Protein AF-A0A227J4H4-F1 (afdb_monomer_lite)

Foldseek 3Di:
DVVVLVVVLVCLQPDPDDDDDDDPDQVSQQRRPQWDFDQDLNDTDIDGHGPVVVVVVVVVVVVVVVVVVVVVVVVVVVVVVVCVVDVDPPDPPPPVVVVVVVVVVVVVVVVVVSD

Organism: Vibrio parahaemolyticus (NCBI:txid670)

pLDDT: mean 78.07, std 13.38, range [41.06, 91.38]

InterPro domains:
  IPR022374 Energy-dependent translational throttle protein EttA [PTHR43858] (1-114)
  IPR027417 P-loop containing nucleoside triphosphate hydrolase [G3DSA:3.40.50.300] (1-92)
  IPR027417 P-loop containing nucleoside triphosphate hydrolase [SSF52540] (8-106)
  IPR032781 ABC-transporter extension domain [PF12848] (37-112)

Sequence (115 aa):
DAESVAWLERFLVDYSGTVVAITHDRYFLDNAAGWILELDRGEGIPWEGNYTSWLEQKDARLQQEASQESARQKTIEKELEWVRKNPKGRQAKSKARMARFEELQNTEHQKRNET

Structure (mmCIF, N/CA/C/O backbone):
data_AF-A0A227J4H4-F1
#
_entry.id   AF-A0A227J4H4-F1
#
loop_
_atom_site.group_PDB
_atom_site.id
_atom_site.type_symbol
_atom_site.label_atom_id
_atom_site.label_alt_id
_atom_site.label_comp_id
_atom_site.label_asym_id
_atom_site.label_entity_id
_atom_site.label_seq_id
_atom_site.pdbx_PDB_ins_code
_atom_site.Cartn_x
_atom_site.Cartn_y
_atom_site.Cartn_z
_atom_site.occupancy
_atom_site.B_iso_or_equiv
_atom_site.auth_seq_id
_atom_site.auth_comp_id
_atom_site.auth_asym_id
_atom_site.auth_atom_id
_atom_site.pdbx_PDB_model_num
ATOM 1 N N . ASP A 1 1 ? 27.770 0.406 -14.237 1.00 61.81 1 ASP A N 1
ATOM 2 C CA . ASP A 1 1 ? 26.730 0.217 -13.209 1.00 61.81 1 ASP A CA 1
ATOM 3 C C . ASP A 1 1 ? 25.568 1.188 -13.264 1.00 61.81 1 ASP A C 1
ATOM 5 O O . ASP A 1 1 ? 24.455 0.698 -13.347 1.00 61.81 1 ASP A O 1
ATOM 9 N N . ALA A 1 2 ? 25.755 2.510 -13.306 1.00 65.81 2 ALA A N 1
ATOM 10 C CA . ALA A 1 2 ? 24.614 3.433 -13.442 1.00 65.81 2 ALA A CA 1
ATOM 11 C C . ALA A 1 2 ? 23.923 3.370 -14.825 1.00 65.81 2 ALA A C 1
ATOM 13 O O . ALA A 1 2 ? 22.700 3.400 -14.916 1.00 65.81 2 ALA A O 1
ATOM 14 N N . GLU A 1 3 ? 24.696 3.222 -15.906 1.00 71.56 3 GLU A N 1
ATOM 15 C CA . GLU A 1 3 ? 24.143 3.152 -17.271 1.00 71.56 3 GLU A CA 1
ATOM 16 C C . GLU A 1 3 ? 23.293 1.896 -17.511 1.00 71.56 3 GLU A C 1
ATOM 18 O O . GLU A 1 3 ? 22.291 1.953 -18.219 1.00 71.56 3 GLU A O 1
ATOM 23 N N . SER A 1 4 ? 23.652 0.771 -16.884 1.00 76.81 4 SER A N 1
ATOM 24 C CA . SER A 1 4 ? 22.916 -0.489 -17.020 1.00 76.81 4 SER A CA 1
ATOM 25 C C . SER A 1 4 ? 21.526 -0.417 -16.380 1.00 76.81 4 SER A C 1
ATOM 27 O O . SER A 1 4 ? 20.577 -0.975 -16.926 1.00 76.81 4 SER A O 1
ATOM 29 N N . VAL A 1 5 ? 21.393 0.290 -15.250 1.00 77.25 5 VAL A N 1
ATOM 30 C CA . VAL A 1 5 ? 20.105 0.493 -14.565 1.00 77.25 5 VAL A CA 1
ATOM 31 C C . VAL A 1 5 ? 19.208 1.418 -15.380 1.00 77.25 5 VAL A C 1
ATOM 33 O O . VAL A 1 5 ? 18.062 1.069 -15.638 1.00 77.25 5 VAL A O 1
ATOM 36 N N . ALA A 1 6 ? 19.743 2.534 -15.883 1.00 79.38 6 ALA A N 1
ATOM 37 C CA . ALA A 1 6 ? 18.979 3.460 -16.720 1.00 79.38 6 ALA A CA 1
ATOM 38 C C . ALA A 1 6 ? 18.488 2.807 -18.027 1.00 79.38 6 ALA A C 1
ATOM 40 O O . ALA A 1 6 ? 17.368 3.056 -18.478 1.00 79.38 6 ALA A O 1
ATOM 41 N N . TRP A 1 7 ? 19.311 1.946 -18.637 1.00 84.69 7 TRP A N 1
ATOM 42 C CA . TRP A 1 7 ? 18.891 1.161 -19.798 1.00 84.69 7 TRP A CA 1
ATOM 43 C C . TRP A 1 7 ? 17.761 0.185 -19.449 1.00 84.69 7 TRP A C 1
ATOM 45 O O . TRP A 1 7 ? 16.785 0.100 -20.194 1.00 84.69 7 TRP A O 1
ATOM 55 N N . LEU A 1 8 ? 17.868 -0.513 -18.313 1.00 82.88 8 LEU A N 1
ATOM 56 C CA . LEU A 1 8 ? 16.844 -1.448 -17.849 1.00 82.88 8 LEU A CA 1
ATOM 57 C C . LEU A 1 8 ? 15.522 -0.734 -17.546 1.00 82.88 8 LEU A C 1
ATOM 59 O O . LEU A 1 8 ? 14.479 -1.205 -17.984 1.00 82.88 8 LEU A O 1
ATOM 63 N N . GLU A 1 9 ? 15.556 0.403 -16.850 1.00 82.50 9 GLU A N 1
ATOM 64 C CA . GLU A 1 9 ? 14.364 1.213 -16.567 1.00 82.50 9 GLU A CA 1
ATOM 65 C C . GLU A 1 9 ? 13.638 1.589 -17.860 1.00 82.50 9 GLU A C 1
ATOM 67 O O . GLU A 1 9 ? 12.442 1.343 -17.999 1.00 82.50 9 GLU A O 1
ATOM 72 N N . ARG A 1 10 ? 14.373 2.100 -18.854 1.00 84.38 10 ARG A N 1
ATOM 73 C CA . ARG A 1 10 ? 13.790 2.478 -20.145 1.00 84.38 10 ARG A CA 1
ATOM 74 C C . ARG A 1 10 ? 13.223 1.281 -20.903 1.00 84.38 10 ARG A C 1
ATOM 76 O O . ARG A 1 10 ? 12.129 1.366 -21.449 1.00 84.38 10 ARG A O 1
ATOM 83 N N . PHE A 1 11 ? 13.944 0.162 -20.906 1.00 86.69 11 PHE A N 1
ATOM 84 C CA . PHE A 1 11 ? 13.470 -1.072 -21.523 1.00 86.69 11 PHE A CA 1
ATOM 85 C C . PHE A 1 11 ? 12.169 -1.567 -20.883 1.00 86.69 11 PHE A C 1
ATOM 87 O O . PHE A 1 11 ? 11.272 -2.000 -21.598 1.00 86.69 11 PHE A O 1
ATOM 94 N N . LEU A 1 12 ? 12.054 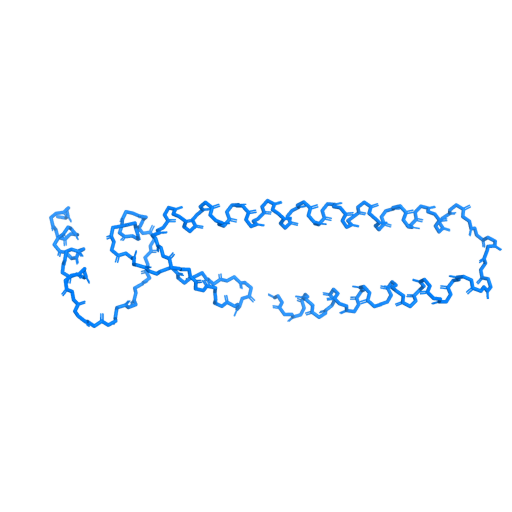-1.489 -19.554 1.00 85.50 12 LEU A N 1
ATOM 95 C CA . LEU A 1 12 ? 10.858 -1.908 -18.825 1.00 85.50 12 LEU A CA 1
ATOM 96 C C . LEU A 1 12 ? 9.662 -0.989 -19.078 1.00 85.50 12 LEU A C 1
ATOM 98 O O . LEU A 1 12 ? 8.546 -1.487 -19.184 1.00 85.50 12 LEU A O 1
ATOM 102 N N . VAL A 1 13 ? 9.891 0.317 -19.219 1.00 82.44 13 VAL A N 1
ATOM 103 C CA . VAL A 1 13 ? 8.839 1.285 -19.570 1.00 82.44 13 VAL A CA 1
ATOM 104 C C . VAL A 1 13 ? 8.322 1.060 -20.994 1.00 82.44 13 VAL A C 1
ATOM 106 O O . VAL A 1 13 ? 7.118 1.129 -21.228 1.00 82.44 13 VAL A O 1
ATOM 109 N N . ASP A 1 14 ? 9.213 0.755 -21.940 1.00 86.50 14 ASP A N 1
ATOM 110 C CA . ASP A 1 14 ? 8.851 0.517 -23.344 1.00 86.50 14 ASP A CA 1
ATOM 111 C C . ASP A 1 14 ? 8.317 -0.914 -23.596 1.00 86.50 14 ASP A C 1
ATOM 113 O O . ASP A 1 14 ? 7.831 -1.227 -24.689 1.00 86.50 14 ASP A O 1
ATOM 117 N N . TYR A 1 15 ? 8.412 -1.810 -22.609 1.00 87.75 15 TYR A N 1
ATOM 118 C CA . TYR A 1 15 ? 7.981 -3.198 -22.736 1.00 87.75 15 TYR A CA 1
ATOM 119 C C . TYR A 1 15 ? 6.451 -3.308 -22.740 1.00 87.75 15 TYR A C 1
ATOM 121 O O . TYR A 1 15 ? 5.768 -2.893 -21.811 1.00 87.75 15 TYR A O 1
ATOM 129 N N . SER A 1 16 ? 5.894 -3.933 -23.779 1.00 85.44 16 SER A N 1
ATOM 130 C CA . SER A 1 16 ? 4.441 -4.036 -23.980 1.00 85.44 16 SER A CA 1
ATOM 131 C C . SER A 1 16 ? 3.744 -5.133 -23.163 1.00 85.44 16 SER A C 1
ATOM 133 O O . SER A 1 16 ? 2.527 -5.293 -23.268 1.00 85.44 16 SER A O 1
ATOM 135 N N . GLY A 1 17 ? 4.490 -5.919 -22.385 1.00 87.81 17 GLY A N 1
ATOM 136 C CA . GLY A 1 17 ? 3.937 -6.955 -21.513 1.00 87.81 17 GLY A CA 1
ATOM 137 C C . GLY A 1 17 ? 3.822 -6.512 -20.055 1.00 87.81 17 GLY A C 1
ATOM 138 O O . GLY A 1 17 ? 4.266 -5.439 -19.662 1.00 87.81 17 GLY A O 1
ATOM 139 N N . THR A 1 18 ? 3.246 -7.375 -19.221 1.00 87.69 18 THR A N 1
ATOM 140 C CA . THR A 1 18 ? 3.198 -7.154 -17.771 1.00 87.69 18 THR A CA 1
ATOM 141 C C . THR A 1 18 ? 4.491 -7.638 -17.130 1.00 87.69 18 THR A C 1
ATOM 143 O O . THR A 1 18 ? 4.853 -8.807 -17.267 1.00 87.69 18 THR A O 1
ATOM 146 N N . VAL A 1 19 ? 5.165 -6.755 -16.396 1.00 87.50 19 VAL A N 1
ATOM 147 C CA . VAL A 1 19 ? 6.346 -7.098 -15.601 1.00 87.50 19 VAL A CA 1
ATOM 148 C C . VAL A 1 19 ? 5.994 -7.014 -14.125 1.00 87.50 19 VAL A C 1
ATOM 150 O O . VAL A 1 19 ? 5.417 -6.032 -13.669 1.00 87.50 19 VAL A O 1
ATOM 153 N N . VAL A 1 20 ? 6.368 -8.049 -13.377 1.00 89.38 20 VAL A N 1
ATOM 154 C CA . VAL A 1 20 ? 6.303 -8.056 -11.916 1.00 89.38 20 VAL A CA 1
ATOM 155 C C . VAL A 1 20 ? 7.728 -8.163 -11.403 1.00 89.38 20 VAL A C 1
ATOM 157 O O . VAL A 1 20 ? 8.426 -9.134 -11.692 1.00 89.38 20 VAL A O 1
ATOM 160 N N . ALA A 1 21 ? 8.162 -7.153 -10.658 1.00 86.75 21 ALA A N 1
ATOM 161 C CA . ALA A 1 21 ? 9.489 -7.094 -10.066 1.00 86.75 21 ALA A CA 1
ATOM 162 C C . ALA A 1 21 ? 9.381 -6.813 -8.565 1.00 86.75 21 ALA A C 1
ATOM 164 O O . ALA A 1 21 ? 8.474 -6.119 -8.114 1.00 86.75 21 ALA A O 1
ATOM 165 N N . ILE A 1 22 ? 10.329 -7.351 -7.800 1.00 89.06 22 ILE A N 1
ATOM 166 C CA . ILE A 1 22 ? 10.481 -7.084 -6.369 1.00 89.06 22 ILE A CA 1
ATOM 167 C C . ILE A 1 22 ? 11.861 -6.466 -6.190 1.00 89.06 22 ILE A C 1
ATOM 169 O O . ILE A 1 22 ? 12.868 -7.082 -6.536 1.00 89.06 22 ILE A O 1
ATOM 173 N N . THR A 1 23 ? 11.910 -5.244 -5.669 1.00 86.31 23 THR A N 1
ATOM 174 C CA . THR A 1 23 ? 13.163 -4.539 -5.394 1.00 86.31 23 THR A CA 1
ATOM 175 C C . THR A 1 23 ? 13.043 -3.691 -4.134 1.00 86.31 23 THR A C 1
ATOM 177 O O . THR A 1 23 ? 11.948 -3.320 -3.715 1.00 86.31 23 THR A O 1
ATOM 180 N N . HIS A 1 24 ? 14.191 -3.375 -3.544 1.00 86.62 24 HIS A N 1
ATOM 181 C CA . HIS A 1 24 ? 14.315 -2.396 -2.465 1.00 86.62 24 HIS A CA 1
ATOM 182 C C . HIS A 1 24 ? 14.847 -1.039 -2.959 1.00 86.62 24 HIS A C 1
ATOM 184 O O . HIS A 1 24 ? 14.989 -0.115 -2.157 1.00 86.62 24 HIS A O 1
ATOM 190 N N . ASP A 1 25 ? 15.151 -0.907 -4.255 1.00 87.44 25 ASP A N 1
ATOM 191 C CA . ASP A 1 25 ? 15.594 0.355 -4.846 1.00 87.44 25 ASP A CA 1
ATOM 192 C C . ASP A 1 25 ? 14.402 1.292 -5.075 1.00 87.44 25 ASP A C 1
ATOM 194 O O . ASP A 1 25 ? 13.521 1.034 -5.895 1.00 87.44 25 ASP A O 1
ATOM 198 N N . ARG A 1 26 ? 14.385 2.396 -4.326 1.00 85.88 26 ARG A N 1
ATOM 199 C CA . ARG A 1 26 ? 13.309 3.389 -4.373 1.00 85.88 26 ARG A CA 1
ATOM 200 C C . ARG A 1 26 ? 13.279 4.149 -5.694 1.00 85.88 26 ARG A C 1
ATOM 202 O O . ARG A 1 26 ? 12.192 4.480 -6.144 1.00 85.88 26 ARG A O 1
ATOM 209 N N . TYR A 1 27 ? 14.435 4.418 -6.304 1.00 84.50 27 TYR A N 1
ATOM 210 C CA . TYR A 1 27 ? 14.498 5.169 -7.561 1.00 84.50 27 TYR A CA 1
ATOM 211 C C . TYR A 1 27 ? 13.947 4.336 -8.717 1.00 84.50 27 TYR A C 1
ATOM 213 O O . TYR A 1 27 ? 13.163 4.839 -9.515 1.00 84.50 27 TYR A O 1
ATOM 221 N N . PHE A 1 28 ? 14.247 3.037 -8.729 1.00 84.31 28 PHE A N 1
ATOM 222 C CA . PHE A 1 28 ? 13.661 2.104 -9.688 1.00 84.31 28 PHE A CA 1
ATOM 223 C C . PHE A 1 28 ? 12.131 2.036 -9.565 1.00 84.31 28 PHE A C 1
ATOM 225 O O . PHE A 1 28 ? 11.420 2.082 -10.568 1.00 84.31 28 PHE A O 1
ATOM 232 N N . LEU A 1 29 ? 11.609 1.941 -8.335 1.00 86.19 29 LEU A N 1
ATOM 233 C CA . LEU A 1 29 ? 10.161 1.915 -8.104 1.00 86.19 29 LEU A CA 1
ATOM 234 C C . LEU A 1 29 ? 9.487 3.250 -8.443 1.00 86.19 29 LEU A C 1
ATOM 236 O O . LEU A 1 29 ? 8.309 3.261 -8.779 1.00 86.19 29 LEU A O 1
ATOM 240 N N . ASP A 1 30 ? 10.198 4.371 -8.353 1.00 86.38 30 ASP A N 1
ATOM 241 C CA . ASP A 1 30 ? 9.634 5.674 -8.706 1.00 86.38 30 ASP A CA 1
ATOM 242 C C . ASP A 1 30 ? 9.630 5.916 -10.226 1.00 86.38 30 ASP A C 1
ATOM 244 O O . ASP A 1 30 ? 8.678 6.489 -10.753 1.00 86.38 30 ASP A O 1
ATOM 248 N N . ASN A 1 31 ? 10.654 5.423 -10.933 1.00 84.25 31 ASN A N 1
ATOM 249 C CA . ASN A 1 31 ? 10.835 5.636 -12.371 1.00 84.25 31 ASN A CA 1
ATOM 250 C C . ASN A 1 31 ? 10.120 4.600 -13.253 1.00 84.25 31 ASN A C 1
ATOM 252 O O . ASN A 1 31 ? 9.632 4.952 -14.326 1.00 84.25 31 ASN A O 1
ATOM 256 N N . ALA A 1 32 ? 10.099 3.325 -12.849 1.00 84.00 32 ALA A N 1
ATOM 257 C CA . ALA A 1 32 ? 9.636 2.222 -13.697 1.00 84.00 32 ALA A CA 1
ATOM 258 C C . ALA A 1 32 ? 8.300 1.609 -13.250 1.00 84.00 32 ALA A C 1
ATOM 260 O O . ALA A 1 32 ? 7.620 0.981 -14.063 1.00 84.00 32 ALA A O 1
ATOM 261 N N . ALA A 1 33 ? 7.906 1.753 -11.979 1.00 86.69 33 ALA A N 1
ATOM 262 C CA . ALA A 1 33 ? 6.668 1.145 -11.497 1.00 86.69 33 ALA A CA 1
ATOM 263 C C . ALA A 1 33 ? 5.456 2.039 -11.797 1.00 86.69 33 ALA A C 1
ATOM 265 O O . ALA A 1 33 ? 5.368 3.173 -11.334 1.00 86.69 33 ALA A O 1
ATOM 266 N N . GLY A 1 34 ? 4.488 1.496 -12.538 1.00 86.81 34 GLY A N 1
ATOM 267 C CA . GLY A 1 34 ? 3.152 2.093 -12.664 1.00 86.81 34 GLY A CA 1
ATOM 268 C C . GLY A 1 34 ? 2.174 1.623 -11.584 1.00 86.81 34 GLY A C 1
ATOM 269 O O . GLY A 1 34 ? 1.141 2.250 -11.372 1.00 86.81 34 GLY A O 1
ATOM 270 N N . TRP A 1 35 ? 2.490 0.509 -10.919 1.00 90.69 35 TRP A N 1
ATOM 271 C CA . TRP A 1 35 ? 1.676 -0.096 -9.871 1.00 90.69 35 TRP A CA 1
ATOM 272 C C . TRP A 1 35 ? 2.570 -0.587 -8.735 1.00 90.69 35 TRP A C 1
ATOM 274 O O . TRP A 1 35 ? 3.592 -1.233 -8.976 1.00 90.69 35 TRP A O 1
ATOM 284 N N . ILE A 1 36 ? 2.150 -0.330 -7.500 1.00 91.38 36 ILE A 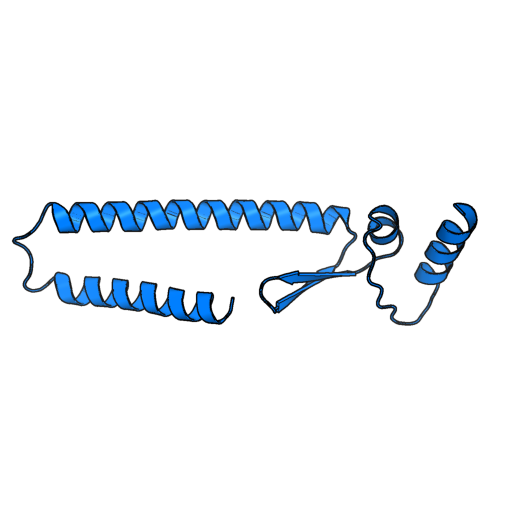N 1
ATOM 285 C CA . ILE A 1 36 ? 2.762 -0.857 -6.283 1.00 91.38 36 ILE A CA 1
ATOM 286 C C . ILE A 1 36 ? 1.806 -1.877 -5.675 1.00 91.38 36 ILE A C 1
ATOM 288 O O . ILE A 1 36 ? 0.645 -1.578 -5.416 1.00 91.38 36 ILE A O 1
ATOM 292 N N . LEU A 1 37 ? 2.290 -3.092 -5.433 1.00 91.19 37 LEU A N 1
ATOM 293 C CA . LEU A 1 37 ? 1.551 -4.096 -4.676 1.00 91.19 37 LEU A CA 1
ATOM 294 C C . LEU A 1 37 ? 2.112 -4.145 -3.257 1.00 91.19 37 LEU A C 1
ATOM 296 O O . LEU A 1 37 ? 3.192 -4.692 -3.029 1.00 91.19 37 LEU A O 1
ATOM 300 N N . GLU A 1 38 ? 1.386 -3.563 -2.307 1.00 90.06 38 GLU A N 1
ATOM 301 C CA . GLU A 1 38 ? 1.713 -3.689 -0.891 1.00 90.06 38 GLU A CA 1
ATOM 302 C C . GLU A 1 38 ? 1.182 -5.021 -0.357 1.00 90.06 38 GLU A C 1
ATOM 304 O O . GLU A 1 38 ? 0.039 -5.385 -0.613 1.00 90.06 38 GLU A O 1
ATOM 309 N N . LEU A 1 39 ? 2.006 -5.739 0.406 1.00 87.75 39 LEU A N 1
ATOM 310 C CA . LEU A 1 39 ? 1.562 -6.881 1.198 1.00 87.75 39 LEU A CA 1
ATOM 311 C C . LEU A 1 39 ? 1.493 -6.446 2.660 1.00 87.75 39 LEU A C 1
ATOM 313 O O . LEU A 1 39 ? 2.527 -6.192 3.281 1.00 87.75 39 LEU A O 1
ATOM 317 N N . ASP A 1 40 ? 0.281 -6.359 3.195 1.00 84.38 40 ASP A N 1
ATOM 318 C CA . ASP A 1 40 ? 0.012 -5.977 4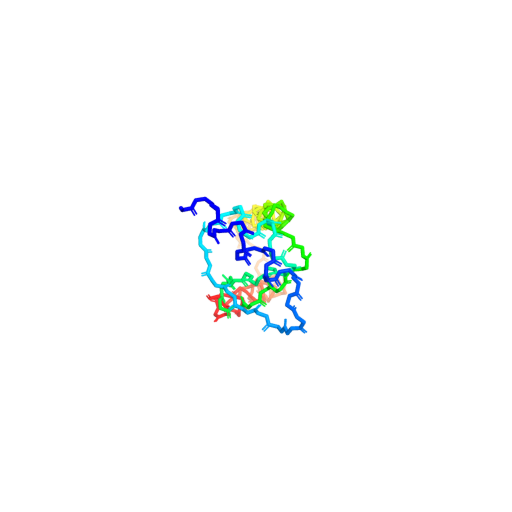.579 1.00 84.38 40 ASP A CA 1
ATOM 319 C C . ASP A 1 40 ? -0.958 -6.999 5.180 1.00 84.38 40 ASP A C 1
ATOM 321 O O . ASP A 1 40 ? -1.995 -7.289 4.593 1.00 84.38 40 ASP A O 1
ATOM 325 N N . ARG A 1 41 ? -0.600 -7.596 6.326 1.00 84.38 41 ARG A N 1
ATOM 326 C CA . ARG A 1 41 ? -1.445 -8.572 7.057 1.00 84.38 41 ARG A CA 1
ATOM 327 C C . ARG A 1 41 ? -1.964 -9.745 6.206 1.00 84.38 41 ARG A C 1
ATOM 329 O O . ARG A 1 41 ? -3.073 -10.221 6.385 1.00 84.38 41 ARG A O 1
ATOM 336 N N . GLY A 1 42 ? -1.156 -10.210 5.254 1.00 86.38 42 GLY A N 1
ATOM 337 C CA . GLY A 1 42 ? -1.531 -11.312 4.361 1.00 86.38 42 GLY A CA 1
ATOM 338 C C . GLY A 1 42 ? -2.449 -10.915 3.199 1.00 86.38 42 GLY A C 1
ATOM 339 O O . GLY A 1 42 ? -2.743 -11.764 2.359 1.00 86.38 42 GLY A O 1
ATOM 340 N N . GLU A 1 43 ? -2.833 -9.642 3.094 1.00 85.50 43 GLU A N 1
ATOM 341 C CA . GLU A 1 43 ? -3.608 -9.103 1.981 1.00 85.50 43 GLU A CA 1
ATOM 342 C C . GLU A 1 43 ? -2.721 -8.300 1.022 1.00 85.50 43 GLU A C 1
ATOM 344 O O . GLU A 1 43 ? -1.796 -7.590 1.424 1.00 85.50 43 GLU A O 1
ATOM 349 N N . GLY A 1 44 ? -3.004 -8.430 -0.276 1.00 88.69 44 GLY A N 1
ATOM 350 C CA . GLY A 1 44 ? -2.385 -7.623 -1.322 1.00 88.69 44 GLY A CA 1
ATOM 351 C C . GLY A 1 44 ? -3.211 -6.373 -1.586 1.00 88.69 44 GLY A C 1
ATOM 352 O O . GLY A 1 44 ? -4.333 -6.477 -2.077 1.00 88.69 44 GLY A O 1
ATOM 353 N N . ILE A 1 45 ? -2.647 -5.206 -1.296 1.00 88.56 45 ILE A N 1
ATOM 354 C CA . ILE A 1 45 ? -3.259 -3.901 -1.532 1.00 88.56 45 ILE A CA 1
ATOM 355 C C . ILE A 1 45 ? -2.607 -3.308 -2.789 1.00 88.56 45 ILE A C 1
ATOM 357 O O . ILE A 1 45 ? -1.476 -2.814 -2.719 1.00 88.56 45 ILE A O 1
ATOM 361 N N . PRO A 1 46 ? -3.263 -3.392 -3.962 1.00 91.19 46 PRO A N 1
ATOM 362 C CA . PRO A 1 46 ? -2.744 -2.782 -5.173 1.00 91.19 46 PRO A CA 1
ATOM 363 C C . PRO A 1 46 ? -2.941 -1.264 -5.127 1.00 91.19 46 PRO A C 1
ATOM 365 O O . PRO A 1 46 ? -4.009 -0.765 -4.769 1.00 91.19 46 PRO A O 1
ATOM 368 N N . TRP A 1 47 ? -1.914 -0.538 -5.541 1.00 90.12 47 TRP A N 1
ATOM 369 C CA . TRP A 1 47 ? -1.906 0.908 -5.669 1.00 90.12 47 TRP A CA 1
ATOM 370 C C . TRP A 1 47 ? -1.451 1.294 -7.070 1.00 90.12 47 TRP A C 1
ATOM 372 O O . TRP A 1 47 ? -0.398 0.853 -7.527 1.00 90.12 47 TRP A O 1
ATOM 382 N N . GLU A 1 48 ? -2.243 2.116 -7.749 1.00 90.69 48 GLU A N 1
ATOM 383 C CA . GLU A 1 48 ? -1.874 2.686 -9.041 1.00 90.69 48 GLU A CA 1
ATOM 384 C C . GLU A 1 48 ? -1.082 3.973 -8.804 1.00 90.69 48 GLU A C 1
ATOM 386 O O . GLU A 1 48 ? -1.593 4.938 -8.233 1.00 90.69 48 GLU A O 1
ATOM 391 N N . GLY A 1 49 ? 0.180 3.975 -9.218 1.00 87.62 49 GLY A N 1
ATOM 392 C CA . GLY A 1 49 ? 1.094 5.080 -8.982 1.00 87.62 49 GLY A CA 1
ATOM 393 C C . GLY A 1 49 ? 2.518 4.620 -8.703 1.00 87.62 49 GLY A C 1
ATOM 394 O O . GLY A 1 49 ? 2.826 3.430 -8.636 1.00 87.62 49 GLY A O 1
ATOM 395 N N . ASN A 1 50 ? 3.388 5.607 -8.536 1.00 86.00 50 ASN A N 1
ATOM 396 C CA . ASN A 1 50 ? 4.796 5.400 -8.230 1.00 86.00 50 ASN A CA 1
ATOM 397 C C . ASN A 1 50 ? 5.033 5.201 -6.722 1.00 86.00 50 ASN A C 1
ATOM 399 O O . ASN A 1 50 ? 4.131 5.363 -5.891 1.00 86.00 50 ASN A O 1
ATOM 403 N N . TYR A 1 51 ? 6.278 4.896 -6.362 1.00 87.50 51 TYR A N 1
ATOM 404 C CA . TYR A 1 51 ? 6.682 4.689 -4.973 1.00 87.50 51 TYR A CA 1
ATOM 405 C C . TYR A 1 51 ? 6.386 5.884 -4.058 1.00 87.50 51 TYR A C 1
ATOM 407 O O . TYR A 1 51 ? 5.912 5.695 -2.936 1.00 87.50 51 TYR A O 1
ATOM 415 N N . THR A 1 52 ? 6.650 7.108 -4.520 1.00 87.94 52 THR A N 1
ATOM 416 C CA . THR A 1 52 ? 6.456 8.316 -3.705 1.00 87.94 52 THR A CA 1
ATOM 417 C C . THR A 1 52 ? 4.986 8.518 -3.337 1.00 87.94 52 THR A C 1
ATOM 419 O O . THR A 1 52 ? 4.665 8.682 -2.160 1.00 87.94 52 THR A O 1
ATOM 422 N N . SER A 1 53 ? 4.085 8.421 -4.319 1.00 88.81 53 SER A N 1
ATOM 423 C CA . SER A 1 53 ? 2.639 8.550 -4.095 1.00 88.81 53 SER A CA 1
ATOM 424 C C . SER A 1 53 ? 2.091 7.462 -3.166 1.00 88.81 53 SER A C 1
ATOM 426 O O . SER A 1 53 ? 1.272 7.744 -2.290 1.00 88.81 53 SER A O 1
ATOM 428 N N . TRP A 1 54 ? 2.586 6.227 -3.308 1.00 89.50 54 TRP A N 1
ATOM 429 C CA . TRP A 1 54 ? 2.236 5.124 -2.418 1.00 89.50 54 TRP A CA 1
ATOM 430 C C . TRP A 1 54 ? 2.665 5.409 -0.976 1.00 89.50 54 TRP A C 1
ATOM 432 O O . TRP A 1 54 ? 1.898 5.172 -0.043 1.00 89.50 54 TRP A O 1
ATOM 442 N N . LEU A 1 55 ? 3.869 5.954 -0.773 1.00 89.06 55 LEU A N 1
ATOM 443 C CA . LEU A 1 55 ? 4.385 6.249 0.562 1.00 89.06 55 LEU A CA 1
ATOM 444 C C . LEU A 1 55 ? 3.560 7.334 1.271 1.00 89.06 55 LEU A C 1
ATOM 446 O O . LEU A 1 55 ? 3.244 7.181 2.450 1.00 89.06 55 LEU A O 1
ATOM 450 N N . GLU A 1 56 ? 3.184 8.399 0.559 1.00 89.56 56 GLU A N 1
ATOM 451 C CA . GLU A 1 56 ? 2.319 9.463 1.092 1.00 89.56 56 GLU A CA 1
ATOM 452 C C . GLU A 1 56 ? 0.940 8.924 1.486 1.00 89.56 56 GLU A C 1
ATOM 454 O O . GLU A 1 56 ? 0.431 9.214 2.573 1.00 89.56 56 GLU A O 1
ATOM 459 N N . GLN A 1 57 ? 0.348 8.092 0.627 1.00 88.50 57 GLN A N 1
ATOM 460 C CA . GLN A 1 57 ? -0.938 7.470 0.908 1.00 88.50 57 GLN A CA 1
ATOM 461 C C . GLN A 1 57 ? -0.859 6.522 2.112 1.00 88.50 57 GLN A C 1
ATOM 463 O O . GLN A 1 57 ? -1.734 6.540 2.983 1.00 88.50 57 GLN A O 1
ATOM 468 N N . LYS A 1 58 ? 0.200 5.712 2.182 1.00 88.75 58 LYS A N 1
ATOM 469 C CA . LYS A 1 58 ? 0.449 4.799 3.295 1.00 88.75 58 LYS A CA 1
ATOM 470 C C . LYS A 1 58 ? 0.597 5.551 4.612 1.00 88.75 58 LYS A C 1
ATOM 472 O O . LYS A 1 58 ? 0.015 5.127 5.609 1.00 88.75 58 LYS A O 1
ATOM 477 N N . ASP A 1 59 ? 1.320 6.668 4.626 1.00 89.81 59 ASP A N 1
ATOM 478 C CA . ASP A 1 59 ? 1.450 7.493 5.827 1.00 89.81 59 ASP A CA 1
ATOM 479 C C . ASP A 1 59 ? 0.091 8.052 6.273 1.00 89.81 59 ASP A C 1
ATOM 481 O O . ASP A 1 59 ? -0.299 7.885 7.430 1.00 89.81 59 ASP A O 1
ATOM 485 N N . ALA A 1 60 ? -0.698 8.604 5.345 1.00 89.56 60 ALA A N 1
ATOM 486 C CA . ALA A 1 60 ? -2.043 9.096 5.643 1.00 89.56 60 ALA A CA 1
ATOM 487 C C . ALA A 1 60 ? -2.966 7.991 6.199 1.00 89.56 60 ALA A C 1
ATOM 489 O O . ALA A 1 60 ? -3.697 8.219 7.170 1.00 89.56 60 ALA A O 1
ATOM 490 N N . ARG A 1 61 ? -2.895 6.776 5.634 1.00 86.69 61 ARG A N 1
ATOM 491 C CA . ARG A 1 61 ? -3.627 5.595 6.122 1.00 86.69 61 ARG A CA 1
ATOM 492 C C . ARG A 1 61 ? -3.216 5.240 7.550 1.00 86.69 61 ARG A C 1
ATOM 494 O O . ARG A 1 61 ? -4.081 5.110 8.415 1.00 86.69 61 ARG A O 1
ATOM 501 N N . LEU A 1 62 ? -1.915 5.149 7.821 1.00 87.69 62 LEU A N 1
ATOM 502 C CA . LEU A 1 62 ? -1.391 4.823 9.151 1.00 87.69 62 LEU A CA 1
ATOM 503 C C . LEU A 1 62 ? -1.775 5.872 10.200 1.00 87.69 62 LEU A C 1
ATOM 505 O O . LEU A 1 62 ? -2.153 5.519 11.319 1.00 87.69 62 LEU A O 1
ATOM 509 N N . GLN A 1 63 ? -1.738 7.159 9.848 1.00 89.94 63 GLN A N 1
ATOM 510 C CA . GLN A 1 63 ? -2.190 8.231 10.736 1.00 89.94 63 GLN A CA 1
ATOM 511 C C . GLN A 1 63 ? -3.685 8.107 11.059 1.00 89.94 63 GLN A C 1
ATOM 513 O O . GLN A 1 63 ? -4.094 8.248 12.218 1.00 89.94 63 GLN A O 1
ATOM 518 N N . GLN A 1 64 ? -4.510 7.804 10.054 1.00 89.69 64 GLN A N 1
ATOM 519 C CA . GLN A 1 64 ? -5.938 7.591 10.251 1.00 89.69 64 GLN A CA 1
ATOM 520 C C . GLN A 1 64 ? -6.204 6.372 11.147 1.00 89.69 64 GLN A C 1
ATOM 522 O O . GLN A 1 64 ? -6.980 6.487 12.099 1.00 89.69 64 GLN A O 1
ATOM 527 N N . GLU A 1 65 ? -5.534 5.244 10.907 1.00 86.31 65 GLU A N 1
ATOM 528 C CA . GLU A 1 65 ? -5.636 4.036 11.736 1.00 86.31 65 GLU A CA 1
ATOM 529 C C . GLU A 1 65 ? -5.238 4.316 13.195 1.00 86.31 65 GLU A C 1
ATOM 531 O O . GLU A 1 65 ? -5.988 3.992 14.119 1.00 86.31 65 GLU A O 1
ATOM 536 N N . ALA A 1 66 ? -4.118 5.011 13.415 1.00 88.69 66 ALA A N 1
ATOM 537 C CA . ALA A 1 66 ? -3.663 5.391 14.752 1.00 88.69 66 ALA A CA 1
ATOM 538 C C . ALA A 1 66 ? -4.673 6.295 15.481 1.00 88.69 66 ALA A C 1
ATOM 540 O O . ALA A 1 66 ? -4.923 6.134 16.681 1.00 88.69 66 ALA A O 1
ATOM 541 N N . SER A 1 67 ? -5.294 7.236 14.761 1.00 89.12 67 SER A N 1
ATOM 542 C CA . SER A 1 67 ? -6.312 8.126 15.327 1.00 89.12 67 SER A CA 1
ATOM 543 C C . SER A 1 67 ? -7.577 7.369 15.758 1.00 89.12 67 SER A C 1
ATOM 545 O O . SER A 1 67 ? -8.116 7.628 16.841 1.00 89.12 67 SER A O 1
ATOM 547 N N . GLN A 1 68 ? -8.019 6.395 14.954 1.00 85.94 68 GLN A N 1
ATOM 548 C CA . GLN A 1 68 ? -9.181 5.559 15.251 1.00 85.94 68 GLN A CA 1
ATOM 549 C C . GLN A 1 68 ? -8.917 4.662 16.457 1.00 85.94 68 GLN A C 1
ATOM 551 O O . GLN A 1 68 ? -9.758 4.582 17.355 1.00 85.94 68 GLN A O 1
ATOM 556 N N . GLU A 1 69 ? -7.735 4.052 16.520 1.00 86.12 69 GLU A N 1
ATOM 557 C CA . GLU A 1 69 ? -7.340 3.204 17.642 1.00 86.12 69 GLU A CA 1
ATOM 558 C C . GLU A 1 69 ? -7.269 4.005 18.952 1.00 86.12 69 GLU A C 1
ATOM 560 O O . GLU A 1 69 ? -7.820 3.593 19.974 1.00 86.12 69 GLU A O 1
ATOM 565 N N . SER A 1 70 ? -6.717 5.223 18.921 1.00 88.25 70 SER A N 1
ATOM 566 C CA . SER A 1 70 ? -6.711 6.110 20.092 1.00 88.25 70 SER A CA 1
ATOM 567 C C . SER A 1 70 ? -8.125 6.497 20.552 1.00 88.25 70 SER A C 1
ATOM 569 O O . SER A 1 70 ? -8.430 6.477 21.750 1.00 88.25 70 SER A O 1
ATOM 571 N N . ALA A 1 71 ? -9.018 6.845 19.619 1.00 87.12 71 ALA A N 1
ATOM 572 C CA . ALA A 1 71 ? -10.410 7.171 19.936 1.00 87.12 71 ALA A CA 1
ATOM 573 C C . ALA A 1 71 ? -11.153 5.968 20.540 1.00 87.12 71 ALA A C 1
ATOM 575 O O . ALA A 1 71 ? -11.949 6.112 21.479 1.00 87.12 71 ALA A O 1
ATOM 576 N N . ARG A 1 72 ? -10.854 4.771 20.035 1.00 80.25 72 ARG A N 1
ATOM 577 C CA . ARG A 1 72 ? -11.398 3.514 20.531 1.00 80.25 72 ARG A CA 1
ATOM 578 C C . ARG A 1 72 ? -10.932 3.210 21.950 1.00 80.25 72 ARG A C 1
ATOM 580 O O . ARG A 1 72 ? -11.778 2.978 22.813 1.00 80.25 72 ARG A O 1
ATOM 587 N N . GLN A 1 73 ? -9.631 3.301 22.222 1.00 84.81 73 GLN A N 1
ATOM 588 C CA . GLN A 1 73 ? -9.067 3.086 23.559 1.00 84.81 73 GLN A CA 1
ATOM 589 C C . GLN A 1 73 ? -9.683 4.031 24.594 1.00 84.81 73 GLN A C 1
ATOM 591 O O . GLN A 1 73 ? -10.134 3.582 25.646 1.00 84.81 73 GLN A O 1
ATOM 596 N N . LYS A 1 74 ? -9.828 5.320 24.259 1.00 88.50 74 LYS A N 1
ATOM 597 C CA . LYS A 1 74 ? -10.498 6.306 25.128 1.00 88.50 74 LYS A CA 1
ATOM 598 C C . LYS A 1 74 ? -11.961 5.956 25.401 1.00 88.50 74 LYS A C 1
ATOM 600 O O . LYS A 1 74 ? -12.477 6.240 26.481 1.00 88.50 74 LYS A O 1
ATOM 605 N N . THR A 1 75 ? -12.656 5.375 24.425 1.00 83.50 75 THR A N 1
ATOM 606 C CA . THR A 1 75 ? -14.051 4.942 24.591 1.00 83.50 75 THR A CA 1
ATOM 607 C C . THR A 1 75 ? -14.140 3.748 25.537 1.00 83.50 75 THR A C 1
ATOM 609 O O . THR A 1 75 ? -14.967 3.751 26.448 1.00 83.50 75 THR A O 1
ATOM 612 N N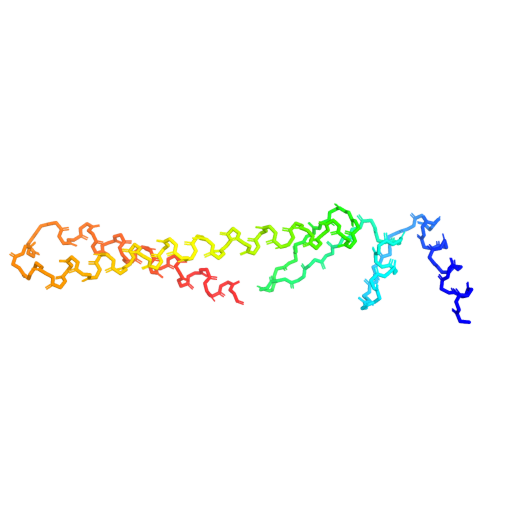 . ILE A 1 76 ? -13.245 2.770 25.373 1.00 81.69 76 ILE A N 1
ATOM 613 C CA . ILE A 1 76 ? -13.148 1.598 26.250 1.00 81.69 76 ILE A CA 1
ATOM 614 C C . ILE A 1 76 ? -12.817 2.026 27.685 1.00 81.69 76 ILE A C 1
ATOM 616 O O . ILE A 1 76 ? -13.474 1.582 28.623 1.00 81.69 76 ILE A O 1
ATOM 620 N N . GLU A 1 77 ? -11.853 2.930 27.865 1.00 85.19 77 GLU A N 1
ATOM 621 C CA . GLU A 1 77 ? -11.461 3.448 29.178 1.00 85.19 77 GLU A CA 1
ATOM 622 C C . GLU A 1 77 ? -12.626 4.155 29.888 1.00 85.19 77 GLU A C 1
ATOM 624 O O . GLU A 1 77 ? -12.918 3.859 31.049 1.00 85.19 77 GLU A O 1
ATOM 629 N N . LYS A 1 78 ? -13.364 5.019 29.178 1.00 85.12 78 LYS A N 1
ATOM 630 C CA . LYS A 1 78 ? -14.553 5.697 29.723 1.00 85.12 78 LYS A CA 1
ATOM 631 C C . LYS A 1 78 ? -15.654 4.720 30.130 1.00 85.12 78 LYS A C 1
ATOM 633 O O . LYS A 1 78 ? -16.269 4.901 31.183 1.00 85.12 78 LYS A O 1
ATOM 638 N N . GLU A 1 79 ? -15.915 3.695 29.320 1.00 75.69 79 GLU A N 1
ATOM 639 C CA . GLU A 1 79 ? -16.894 2.659 29.666 1.00 75.69 79 GLU A CA 1
ATOM 640 C C . GLU A 1 79 ? -16.430 1.845 30.887 1.00 75.69 79 GLU A C 1
ATOM 642 O O . GLU A 1 79 ? -17.219 1.632 31.810 1.00 75.69 79 GLU A O 1
ATOM 647 N N . LEU A 1 80 ? -15.146 1.472 30.969 1.00 79.56 80 LEU A N 1
ATOM 648 C CA . LEU A 1 80 ? -14.573 0.783 32.132 1.00 79.56 80 LEU A CA 1
ATOM 649 C C . LEU A 1 80 ? -14.675 1.621 33.412 1.00 79.56 80 LEU A C 1
ATOM 651 O O . LEU A 1 80 ? -15.053 1.096 34.464 1.00 79.56 80 LEU A O 1
ATOM 655 N N . GLU A 1 81 ? -14.378 2.920 33.348 1.00 83.31 81 GLU A N 1
ATOM 656 C CA . GLU A 1 81 ? -14.554 3.820 34.488 1.00 83.31 81 GLU A CA 1
ATOM 657 C C . GLU A 1 81 ? -16.014 3.918 34.935 1.00 83.31 81 GLU A C 1
ATOM 659 O O . GLU A 1 81 ? -16.296 3.885 36.136 1.00 83.31 81 GLU A O 1
ATOM 664 N N . TRP A 1 82 ? -16.950 4.032 33.989 1.00 77.38 82 TRP A N 1
ATOM 665 C CA . TRP A 1 82 ? -18.376 4.095 34.296 1.00 77.38 82 TRP A CA 1
ATOM 666 C C . TRP A 1 82 ? -18.860 2.813 34.985 1.00 77.38 82 TRP A C 1
ATOM 668 O O . TRP A 1 82 ? -19.564 2.886 35.997 1.00 77.38 82 TRP A O 1
ATOM 678 N N . VAL A 1 83 ? -18.424 1.643 34.499 1.00 72.81 83 VAL A N 1
ATOM 679 C CA . VAL A 1 83 ? -18.713 0.340 35.121 1.00 72.81 83 VAL A CA 1
ATOM 680 C C . VAL A 1 83 ? -18.147 0.269 36.541 1.00 72.81 83 VAL A C 1
ATOM 682 O O . VAL A 1 83 ? -18.845 -0.173 37.456 1.00 72.81 83 VAL A O 1
ATOM 685 N N . ARG A 1 84 ? -16.910 0.740 36.754 1.00 77.50 84 ARG A N 1
ATOM 686 C CA . ARG A 1 84 ? -16.274 0.773 38.083 1.00 77.50 84 ARG A CA 1
ATOM 687 C C . ARG A 1 84 ? -17.002 1.703 39.059 1.00 77.50 84 ARG A C 1
ATOM 689 O O . ARG A 1 84 ? -17.126 1.362 40.232 1.00 77.50 84 ARG A O 1
ATOM 696 N N . LYS A 1 85 ? -17.502 2.854 38.593 1.00 76.06 85 LYS A N 1
ATOM 697 C CA . LYS A 1 85 ? -18.167 3.870 39.433 1.00 76.06 85 LYS A CA 1
ATOM 698 C C . LYS A 1 85 ? -19.619 3.522 39.803 1.00 76.06 85 LYS A C 1
ATOM 700 O O . LYS A 1 85 ? -20.098 4.013 40.820 1.00 76.06 85 LYS A O 1
ATOM 705 N N . ASN A 1 86 ? -20.320 2.670 39.043 1.00 60.47 86 ASN A N 1
ATOM 706 C CA . ASN A 1 86 ? -21.738 2.340 39.277 1.00 60.47 86 ASN A CA 1
ATOM 707 C C . ASN A 1 86 ? -22.004 0.836 39.537 1.00 60.47 86 ASN A C 1
ATOM 709 O O . ASN A 1 86 ? -22.606 0.150 38.707 1.00 60.47 86 ASN A O 1
ATOM 713 N N . PRO A 1 87 ? -21.668 0.300 40.728 1.00 58.72 87 PRO A N 1
ATOM 714 C CA . PRO A 1 87 ? -21.891 -1.115 41.049 1.00 58.72 87 PRO A CA 1
ATOM 715 C C . PRO A 1 87 ? -23.375 -1.512 41.222 1.00 58.72 87 PRO A C 1
ATOM 717 O O . PRO A 1 87 ? -23.693 -2.701 41.183 1.00 58.72 87 PRO A O 1
ATOM 720 N N . LYS A 1 88 ? -24.301 -0.554 41.402 1.00 51.81 88 LYS A N 1
ATOM 721 C CA . LYS A 1 88 ? -25.701 -0.812 41.818 1.00 51.81 88 LYS A CA 1
ATOM 722 C C . LYS A 1 88 ? -26.767 -0.801 40.700 1.00 51.81 88 LYS A C 1
ATOM 724 O O . LYS A 1 88 ? -27.923 -1.094 40.979 1.00 51.81 88 LYS A O 1
ATOM 729 N N . GLY A 1 89 ? -26.422 -0.530 39.437 1.00 53.06 89 GLY A N 1
ATOM 730 C CA . GLY A 1 89 ? -27.383 -0.414 38.315 1.00 53.06 89 GLY A CA 1
ATOM 731 C C . GLY A 1 89 ? -27.593 -1.680 37.464 1.00 53.06 89 GLY A C 1
ATOM 732 O O . GLY A 1 89 ? -27.839 -1.580 36.262 1.00 53.06 89 GLY A O 1
ATOM 733 N N . ARG A 1 90 ? -27.425 -2.876 38.042 1.00 54.56 90 ARG A N 1
ATOM 734 C CA . ARG A 1 90 ? -27.139 -4.120 37.297 1.00 54.56 90 ARG A CA 1
ATOM 735 C C . ARG A 1 90 ? -28.306 -4.820 36.580 1.00 54.56 90 ARG A C 1
ATOM 737 O O . ARG A 1 90 ? -28.029 -5.737 35.820 1.00 54.56 90 ARG A O 1
ATOM 744 N N . GLN A 1 91 ? -29.576 -4.445 36.743 1.00 55.12 91 GLN A N 1
ATOM 745 C CA . GLN A 1 91 ? -30.650 -5.399 36.393 1.00 55.12 91 GLN A CA 1
ATOM 746 C C . GLN A 1 91 ? -31.312 -5.281 35.004 1.00 55.12 91 GLN A C 1
ATOM 748 O O . GLN A 1 91 ? -31.916 -6.257 34.578 1.00 55.12 91 GLN A O 1
ATOM 753 N N . ALA A 1 92 ? -31.173 -4.183 34.244 1.00 55.00 92 ALA A N 1
ATOM 754 C CA . ALA A 1 92 ? -31.838 -4.088 32.923 1.00 55.00 92 ALA A CA 1
ATOM 755 C C . ALA A 1 92 ? -31.004 -3.432 31.806 1.00 55.00 92 ALA A C 1
ATOM 757 O O . ALA A 1 92 ? -30.928 -3.961 30.700 1.00 55.00 92 ALA A O 1
ATOM 758 N N . LYS A 1 93 ? -30.297 -2.326 32.086 1.00 52.50 93 LYS A N 1
ATOM 759 C CA . LYS A 1 93 ? -29.420 -1.656 31.097 1.00 52.50 93 LYS A CA 1
ATOM 760 C C . LYS A 1 93 ? -28.096 -2.391 30.831 1.00 52.50 93 LYS A C 1
ATOM 762 O O . LYS A 1 93 ? -27.407 -2.071 29.868 1.00 52.50 93 LYS A O 1
ATOM 767 N N . SER A 1 94 ? -27.755 -3.381 31.659 1.00 56.62 94 SER A N 1
ATOM 768 C CA . SER A 1 94 ? -26.523 -4.172 31.558 1.00 56.62 94 SER A CA 1
ATOM 769 C C . SER A 1 94 ? -26.532 -5.131 30.361 1.00 56.62 94 SER A C 1
ATOM 771 O O . 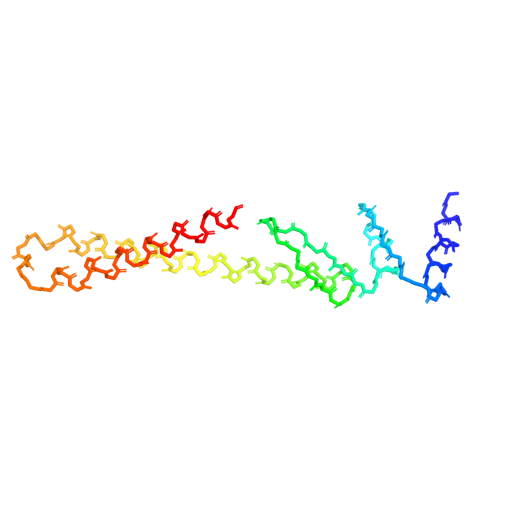SER A 1 94 ? -25.514 -5.244 29.689 1.00 56.62 94 SER A O 1
ATOM 773 N N . LYS A 1 95 ? -27.671 -5.750 30.017 1.00 59.28 95 LYS A N 1
ATOM 774 C CA . LYS A 1 95 ? -27.720 -6.811 28.992 1.00 59.28 95 LYS A CA 1
ATOM 775 C C . LYS A 1 95 ? -27.490 -6.291 27.568 1.00 59.28 95 LYS A C 1
ATOM 777 O O . LYS A 1 95 ? -26.655 -6.826 26.854 1.00 59.28 95 LYS A O 1
ATOM 782 N N . ALA A 1 96 ? -28.164 -5.205 27.180 1.00 61.06 96 ALA A N 1
ATOM 783 C CA . ALA A 1 96 ? -27.985 -4.592 25.857 1.00 61.06 96 ALA A CA 1
ATOM 784 C C . ALA A 1 96 ? -26.582 -3.986 25.665 1.00 61.06 96 ALA A C 1
ATOM 786 O O . ALA A 1 96 ? -26.071 -3.925 24.551 1.00 61.06 96 ALA A O 1
ATOM 787 N N . ARG A 1 97 ? -25.952 -3.533 26.757 1.00 60.56 97 ARG A N 1
ATOM 788 C CA . ARG A 1 97 ? -24.620 -2.924 26.717 1.00 60.56 97 ARG A CA 1
ATOM 789 C C . ARG A 1 97 ? -23.505 -3.980 26.740 1.00 60.56 97 ARG A C 1
ATOM 791 O O . ARG A 1 97 ? -22.525 -3.809 26.029 1.00 60.56 97 ARG A O 1
ATOM 798 N N . MET A 1 98 ? -23.692 -5.090 27.464 1.00 59.31 98 MET A N 1
ATOM 799 C CA . MET A 1 98 ? -22.813 -6.266 27.377 1.00 59.31 98 MET A CA 1
ATOM 800 C C . MET A 1 98 ? -22.870 -6.906 25.990 1.00 59.31 98 MET A C 1
ATOM 802 O O . MET A 1 98 ? -21.820 -7.191 25.439 1.00 59.31 98 MET A O 1
ATOM 806 N N . ALA A 1 99 ? -24.058 -7.017 25.385 1.00 71.44 99 ALA A N 1
ATOM 807 C CA . ALA A 1 99 ? -24.194 -7.523 24.019 1.00 71.44 99 ALA A CA 1
ATOM 808 C C . ALA A 1 99 ? -23.395 -6.679 23.009 1.00 71.44 99 ALA A C 1
ATOM 810 O O . ALA A 1 99 ? -22.670 -7.231 22.195 1.00 71.44 99 ALA A O 1
ATOM 811 N N . ARG A 1 100 ? -23.435 -5.340 23.116 1.00 70.19 100 ARG A N 1
ATOM 812 C CA . ARG A 1 100 ? -22.590 -4.457 22.287 1.00 70.19 100 ARG A CA 1
ATOM 813 C C . ARG A 1 100 ? -21.094 -4.631 22.545 1.00 70.19 100 ARG A C 1
ATOM 815 O O . ARG A 1 100 ? -20.302 -4.470 21.625 1.00 70.19 100 ARG A O 1
ATOM 822 N N . PHE A 1 101 ? -20.699 -4.897 23.787 1.00 61.19 101 PHE A N 1
ATOM 823 C CA . PHE A 1 101 ? -19.298 -5.126 24.132 1.00 61.19 101 PHE A CA 1
ATOM 824 C C . PHE A 1 101 ? -18.803 -6.466 23.579 1.00 61.19 101 PHE A C 1
ATOM 826 O O . PHE A 1 101 ? -17.744 -6.506 22.965 1.00 61.19 101 PHE A O 1
ATOM 833 N N . GLU A 1 102 ? -19.597 -7.528 23.718 1.00 66.50 102 GLU A N 1
ATOM 834 C CA . GLU A 1 102 ? -19.333 -8.833 23.104 1.00 66.50 102 GLU A CA 1
ATOM 835 C C . GLU A 1 102 ? -19.268 -8.720 21.580 1.00 66.50 102 GLU A C 1
ATOM 837 O O . GLU A 1 102 ? -18.348 -9.250 20.976 1.00 66.50 102 GLU A O 1
ATOM 842 N N . GLU A 1 103 ? -20.171 -7.968 20.951 1.00 72.31 103 GLU A N 1
ATOM 843 C CA . GLU A 1 103 ? -20.180 -7.736 19.502 1.00 72.31 103 GLU A CA 1
ATOM 844 C C . GLU A 1 103 ? -18.931 -6.961 19.040 1.00 72.31 103 GLU A C 1
ATOM 846 O O . GLU A 1 103 ? -18.285 -7.341 18.061 1.00 72.31 103 GLU A O 1
ATOM 851 N N . LEU A 1 104 ? -18.508 -5.940 19.797 1.00 68.75 104 LEU A N 1
ATOM 852 C CA . LEU A 1 104 ? -17.245 -5.229 19.571 1.00 68.75 104 LEU A CA 1
ATOM 853 C C . LEU A 1 104 ? -16.024 -6.146 19.733 1.00 68.75 104 LEU A C 1
ATOM 855 O O . LEU A 1 104 ? -15.114 -6.060 18.912 1.00 68.75 104 LEU A O 1
ATOM 859 N N . GLN A 1 105 ? -16.002 -7.019 20.746 1.00 62.88 105 GLN A N 1
ATOM 860 C CA . GLN A 1 105 ? -14.922 -7.987 20.974 1.00 62.88 105 GLN A CA 1
ATOM 861 C C . GLN A 1 105 ? -14.890 -9.091 19.914 1.00 62.88 105 GLN A C 1
ATOM 863 O O . GLN A 1 105 ? -13.814 -9.498 19.490 1.00 62.88 105 GLN A O 1
ATOM 868 N N . ASN A 1 106 ? -16.045 -9.562 19.449 1.00 66.94 106 ASN A N 1
ATOM 869 C CA . ASN A 1 106 ? -16.117 -10.582 18.406 1.00 66.94 106 ASN A CA 1
ATOM 870 C C . ASN A 1 106 ? -15.665 -10.010 17.056 1.00 66.94 106 ASN A C 1
ATOM 872 O O . ASN A 1 106 ? -14.914 -10.654 16.328 1.00 66.94 106 ASN A O 1
ATOM 876 N N . THR A 1 107 ? -16.033 -8.755 16.777 1.00 62.12 107 THR A N 1
ATOM 877 C CA . THR A 1 107 ? -15.514 -8.007 15.623 1.00 62.12 107 THR A CA 1
ATOM 878 C C . THR A 1 107 ? -13.994 -7.807 15.728 1.00 62.12 107 THR A C 1
ATOM 880 O O . THR A 1 107 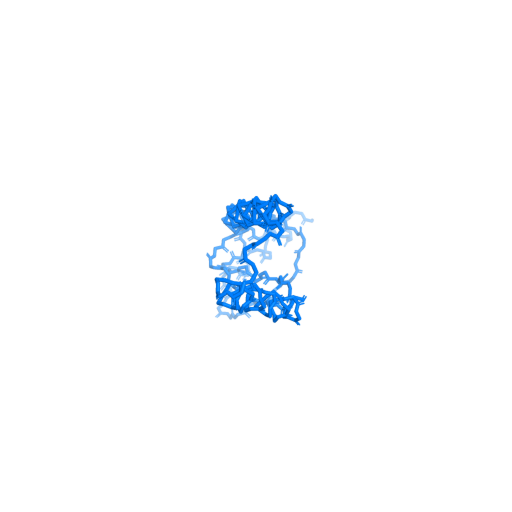? -13.303 -7.888 14.717 1.00 62.12 107 THR A O 1
ATOM 883 N N . GLU A 1 108 ? -13.436 -7.586 16.932 1.00 56.34 108 GLU A N 1
ATOM 884 C CA . GLU A 1 108 ? -11.972 -7.589 17.124 1.00 56.34 108 GLU A CA 1
ATOM 885 C C . GLU A 1 108 ? -11.348 -8.942 16.845 1.00 56.34 108 GLU A C 1
ATOM 887 O O . GLU A 1 108 ? -10.298 -9.003 16.213 1.00 56.34 108 GLU A O 1
ATOM 892 N N . HIS A 1 109 ? -11.964 -10.016 17.332 1.00 51.91 109 HIS A N 1
ATOM 893 C CA . HIS A 1 109 ? -11.402 -11.350 17.198 1.00 51.91 109 HIS A CA 1
ATOM 894 C C . HIS A 1 109 ? -11.394 -11.815 15.742 1.00 51.91 109 HIS A C 1
ATOM 896 O O . HIS A 1 109 ? -10.437 -12.462 15.328 1.00 51.91 109 HIS A O 1
ATOM 902 N N . GLN A 1 110 ? -12.417 -11.439 14.967 1.00 53.91 110 GLN A N 1
ATOM 903 C CA . GLN A 1 110 ? -12.458 -11.656 13.522 1.00 53.91 110 GLN A CA 1
ATOM 904 C C . GLN A 1 110 ? -11.384 -10.831 12.810 1.00 53.91 110 GLN A C 1
ATOM 906 O O . GLN A 1 110 ? -10.525 -11.418 12.164 1.00 53.91 110 GLN A O 1
ATOM 911 N N . LYS A 1 111 ? -11.318 -9.512 13.049 1.00 54.75 111 LYS A N 1
ATOM 912 C CA . LYS A 1 111 ? -10.281 -8.657 12.442 1.00 54.75 111 LYS A CA 1
ATOM 913 C C . LYS A 1 111 ? -8.857 -9.100 12.782 1.00 54.75 111 LYS A C 1
ATOM 915 O O . LYS A 1 111 ? -7.976 -8.978 11.945 1.00 54.75 111 LYS A O 1
ATOM 920 N N . ARG A 1 112 ? -8.622 -9.598 14.002 1.00 50.44 112 ARG A N 1
ATOM 921 C CA . ARG A 1 112 ? -7.306 -10.051 14.480 1.00 50.44 112 ARG A CA 1
ATOM 922 C C . ARG A 1 112 ? -6.931 -11.455 14.002 1.00 50.44 112 ARG A C 1
ATOM 924 O O . ARG A 1 112 ? -5.748 -11.741 13.918 1.00 50.44 112 ARG A O 1
ATOM 931 N N . ASN A 1 113 ? -7.907 -12.320 13.722 1.00 45.16 113 ASN A N 1
ATOM 932 C CA . ASN A 1 113 ? -7.663 -13.621 13.087 1.00 45.16 113 ASN A CA 1
ATOM 933 C C . ASN A 1 113 ? -7.489 -13.506 11.564 1.00 45.16 113 ASN A C 1
ATOM 935 O O . ASN A 1 113 ? -6.946 -14.418 10.952 1.00 45.16 113 ASN A O 1
ATOM 939 N N . GLU A 1 114 ? -7.959 -12.409 10.973 1.00 44.91 114 GLU A N 1
ATOM 940 C CA . GLU A 1 114 ? -7.670 -11.988 9.597 1.00 44.91 114 GLU A CA 1
ATOM 941 C C . GLU A 1 114 ? -6.360 -11.167 9.500 1.00 44.91 114 GLU A C 1
ATOM 943 O O . GLU A 1 114 ? -6.012 -10.710 8.420 1.00 44.91 114 GLU A O 1
ATOM 948 N N . THR A 1 115 ? -5.639 -10.973 10.620 1.00 41.06 115 THR A N 1
ATOM 949 C CA . THR A 1 115 ? -4.310 -10.324 10.713 1.00 41.06 115 THR A CA 1
ATOM 950 C C . THR A 1 115 ? -3.195 -11.363 10.785 1.00 41.06 115 THR A C 1
ATOM 952 O O . THR A 1 115 ? -2.084 -11.070 10.289 1.00 41.06 115 THR A O 1
#

Secondary structure (DSSP, 8-state):
-HHHHHHHHHHHHH--S--------HHHHHHT-SEEEEEETTEEEEEES-HHHHHHHHHHHHHHHHHHHHHHHHHHHHHHHHHHH-TT--SSHHHHHHHHHHHHHHHHHHHHH--

Radius of gyration: 23.87 Å; chains: 1; bounding box: 59×23×66 Å